Protein AF-A0A520PQU7-F1 (afdb_monomer_lite)

Secondary structure (DSSP, 8-state):
-HHHHHHHHHHHHHHHHHHTTTS-HHHHHHHHHHHHHHHHHHHT--GGGSTTTSTTSS-HHHHHHHHHHHHHHHHHHHHHHHHHHTT-

Foldseek 3Di:
DVVVVVVVVVVLVVLLCVLCVVDDPVVSVVVLVVLLVVCCVVVVHDSCPQCVNPPPPDDPVRNVVSSVVSSVVSNVVSVVVVVVVVVD

pLDDT: mean 84.55, std 12.09, range [48.78, 95.5]

Sequence (88 aa):
MKQSKIIKNEENHNNLVRLLQHQTPEERQEFLNSIDYILCDFLEFKLKDLPWCNLGKQSEKWDKLIRKVRLIVSRIHLELIKKERTLH

Radius of gyration: 14.23 Å; chains: 1; bounding box: 32×32×39 Å

Structure (mmCIF, N/CA/C/O backbone):
data_AF-A0A520PQU7-F1
#
_entry.id   AF-A0A520PQU7-F1
#
loop_
_atom_site.group_PDB
_atom_site.id
_atom_site.type_symbol
_atom_site.label_atom_id
_atom_site.label_alt_id
_atom_site.label_comp_id
_atom_site.label_asym_id
_atom_site.label_entity_id
_atom_site.label_seq_id
_atom_site.pdbx_PDB_ins_code
_atom_site.Cartn_x
_atom_site.Cartn_y
_atom_site.Cartn_z
_atom_site.occupancy
_atom_site.B_iso_or_equiv
_atom_site.auth_seq_id
_atom_site.auth_comp_id
_atom_site.auth_asym_id
_atom_site.auth_atom_id
_atom_site.pdbx_PDB_model_num
ATOM 1 N N . MET A 1 1 ? 1.634 16.579 19.554 1.00 50.56 1 MET A N 1
ATOM 2 C CA . MET A 1 1 ? 1.308 15.212 19.061 1.00 50.56 1 MET A CA 1
ATOM 3 C C . MET A 1 1 ? 0.862 15.141 17.594 1.00 50.56 1 MET A C 1
ATOM 5 O O . MET A 1 1 ? 1.195 14.158 16.951 1.00 50.56 1 MET A O 1
ATOM 9 N N . LYS A 1 2 ? 0.139 16.124 17.022 1.00 51.53 2 LYS A N 1
ATOM 10 C CA . LYS A 1 2 ? -0.260 16.088 15.591 1.00 51.53 2 LYS A CA 1
ATOM 11 C C . LYS A 1 2 ? 0.931 16.111 14.614 1.00 51.53 2 LYS A C 1
ATOM 13 O O . LYS A 1 2 ? 0.920 15.394 13.624 1.00 51.53 2 LYS A O 1
ATOM 18 N N . GLN A 1 3 ? 1.976 16.872 14.934 1.00 52.81 3 GLN A N 1
ATOM 19 C CA . GLN A 1 3 ? 3.139 17.085 14.061 1.00 52.81 3 GLN A CA 1
ATOM 20 C C . GLN A 1 3 ? 3.977 15.813 13.840 1.00 52.81 3 GLN A C 1
ATOM 22 O O . GLN A 1 3 ? 4.356 15.516 12.716 1.00 52.81 3 GLN A O 1
ATOM 27 N N . SER A 1 4 ? 4.175 14.988 14.874 1.00 58.62 4 SER A N 1
ATOM 28 C CA . SER A 1 4 ? 4.917 13.723 14.755 1.00 58.62 4 SER A CA 1
ATOM 29 C C . SER A 1 4 ? 4.184 12.652 13.937 1.00 58.62 4 SER A C 1
ATOM 31 O O . SER A 1 4 ? 4.831 11.804 13.327 1.00 58.62 4 SER A O 1
ATOM 33 N N . LYS A 1 5 ? 2.843 12.684 13.900 1.00 57.25 5 LYS A N 1
ATOM 34 C CA . LYS A 1 5 ? 2.033 11.814 13.030 1.00 57.25 5 LYS A CA 1
ATOM 35 C C . LYS A 1 5 ? 2.157 12.196 11.559 1.00 57.25 5 LYS A C 1
ATOM 37 O O . LYS A 1 5 ? 2.281 11.311 10.722 1.00 57.25 5 LYS A O 1
ATOM 42 N N . ILE A 1 6 ? 2.158 13.495 11.260 1.00 60.78 6 ILE A N 1
ATOM 43 C CA . ILE A 1 6 ? 2.315 14.008 9.891 1.00 60.78 6 ILE A CA 1
ATOM 44 C C . ILE A 1 6 ? 3.684 13.594 9.330 1.00 60.78 6 ILE A C 1
ATOM 46 O O . ILE A 1 6 ? 3.733 12.969 8.276 1.00 60.78 6 ILE A O 1
ATOM 50 N N . ILE A 1 7 ? 4.758 13.792 10.103 1.00 60.31 7 ILE A N 1
ATOM 51 C CA . ILE A 1 7 ? 6.134 13.434 9.707 1.00 60.31 7 ILE A CA 1
ATOM 52 C C . ILE A 1 7 ? 6.279 11.926 9.406 1.00 60.31 7 ILE A C 1
ATOM 54 O O . ILE A 1 7 ? 6.878 11.536 8.408 1.00 60.31 7 ILE A O 1
ATOM 58 N N . LYS A 1 8 ? 5.688 11.043 10.226 1.00 60.69 8 LYS A N 1
ATOM 59 C CA . LYS A 1 8 ? 5.725 9.583 9.982 1.00 60.69 8 LYS A CA 1
ATOM 60 C C . LYS A 1 8 ? 4.902 9.151 8.765 1.00 60.69 8 LYS A C 1
ATOM 62 O O . LYS A 1 8 ? 5.217 8.149 8.122 1.00 60.69 8 LYS A O 1
ATOM 67 N N . ASN A 1 9 ? 3.827 9.872 8.461 1.00 65.81 9 ASN A N 1
ATOM 68 C CA . ASN A 1 9 ? 3.012 9.594 7.282 1.00 65.81 9 ASN A CA 1
ATOM 69 C C . ASN A 1 9 ? 3.742 10.000 5.997 1.00 65.81 9 ASN A C 1
ATOM 71 O O . ASN A 1 9 ? 3.671 9.255 5.017 1.00 65.81 9 ASN A O 1
ATOM 75 N N . GLU A 1 10 ? 4.492 11.104 6.029 1.00 66.94 10 GLU A N 1
ATOM 76 C CA . GLU A 1 10 ? 5.399 11.501 4.945 1.00 66.94 10 GLU A CA 1
ATOM 77 C C . GLU A 1 10 ? 6.499 10.460 4.712 1.00 66.94 10 GLU A C 1
ATOM 79 O O . GLU A 1 10 ? 6.754 10.097 3.568 1.00 66.94 10 GLU A O 1
ATOM 84 N N . GLU A 1 11 ? 7.093 9.893 5.766 1.00 77.94 11 GLU A N 1
ATOM 85 C CA . GLU A 1 11 ? 8.114 8.842 5.629 1.00 77.94 11 GLU A CA 1
ATOM 86 C C . GLU A 1 11 ? 7.583 7.597 4.891 1.00 77.94 11 GLU A C 1
ATOM 88 O O . GLU A 1 11 ? 8.198 7.119 3.935 1.00 77.94 11 GLU A O 1
ATOM 93 N N . ASN A 1 12 ? 6.404 7.092 5.275 1.00 75.69 12 ASN A N 1
ATOM 94 C CA . ASN A 1 12 ? 5.785 5.941 4.606 1.00 75.69 12 ASN A CA 1
ATOM 95 C C . ASN A 1 12 ? 5.417 6.243 3.147 1.00 75.69 12 ASN A C 1
ATOM 97 O O . ASN A 1 12 ? 5.575 5.381 2.281 1.00 75.69 12 ASN A O 1
ATOM 101 N N . HIS A 1 13 ? 4.932 7.455 2.871 1.00 78.44 13 HIS A N 1
ATOM 102 C CA . HIS A 1 13 ? 4.623 7.887 1.512 1.00 78.44 13 HIS A CA 1
ATOM 103 C C . HIS A 1 13 ? 5.891 7.977 0.651 1.00 78.44 13 HIS A C 1
ATOM 105 O O . HIS A 1 13 ? 5.927 7.426 -0.447 1.00 78.44 13 HIS A O 1
ATOM 111 N N . ASN A 1 14 ? 6.963 8.567 1.178 1.00 84.25 14 ASN A N 1
ATOM 112 C CA . ASN A 1 14 ? 8.251 8.660 0.492 1.00 84.25 14 ASN A CA 1
ATOM 113 C C . ASN A 1 14 ? 8.851 7.275 0.211 1.00 84.25 14 ASN A C 1
ATOM 115 O O . ASN A 1 14 ? 9.416 7.047 -0.860 1.00 84.25 14 ASN A O 1
ATOM 119 N N . ASN A 1 15 ? 8.688 6.325 1.135 1.00 86.00 15 ASN A N 1
ATOM 120 C CA . ASN A 1 15 ? 9.102 4.940 0.920 1.00 86.00 15 ASN A CA 1
ATOM 121 C C . ASN A 1 15 ? 8.305 4.268 -0.210 1.00 86.00 15 ASN A C 1
ATOM 123 O O . ASN A 1 15 ? 8.908 3.605 -1.050 1.00 86.00 15 ASN A O 1
ATOM 127 N N . LEU A 1 16 ? 6.984 4.479 -0.286 1.00 86.62 16 LEU A N 1
ATOM 128 C CA . LEU A 1 16 ? 6.162 4.004 -1.411 1.00 86.62 16 LEU A CA 1
ATOM 129 C C . LEU A 1 16 ? 6.627 4.605 -2.742 1.00 86.62 16 LEU A C 1
ATOM 131 O O . LEU A 1 16 ? 6.842 3.869 -3.702 1.00 86.62 16 LEU A O 1
ATOM 135 N N . VAL A 1 17 ? 6.836 5.924 -2.786 1.00 84.06 17 VAL A N 1
ATOM 136 C CA . VAL A 1 17 ? 7.323 6.631 -3.982 1.00 84.06 17 VAL A CA 1
ATOM 137 C C . VAL A 1 17 ? 8.657 6.056 -4.458 1.00 84.06 17 VAL A C 1
ATOM 139 O O . VAL A 1 17 ? 8.823 5.814 -5.651 1.00 84.06 17 VAL A O 1
ATOM 142 N N . ARG A 1 18 ? 9.588 5.776 -3.537 1.00 88.00 18 ARG A N 1
ATOM 143 C CA . ARG A 1 18 ? 10.883 5.157 -3.860 1.00 88.00 18 ARG A CA 1
ATOM 144 C C . ARG A 1 18 ? 10.746 3.725 -4.371 1.00 88.00 18 ARG A C 1
ATOM 146 O O . ARG A 1 18 ? 11.432 3.360 -5.319 1.00 88.00 18 ARG A O 1
ATOM 153 N N . LEU A 1 19 ? 9.879 2.910 -3.768 1.00 89.44 19 LEU A N 1
ATOM 154 C CA . LEU A 1 19 ? 9.656 1.527 -4.212 1.00 89.44 19 LEU A CA 1
ATOM 155 C C . LEU A 1 19 ? 9.083 1.465 -5.631 1.00 89.44 19 LEU A C 1
ATOM 157 O O . LEU A 1 19 ? 9.446 0.581 -6.403 1.00 89.44 19 LEU A O 1
ATOM 161 N N . LEU A 1 20 ? 8.226 2.425 -5.973 1.00 89.50 20 LEU A N 1
ATOM 162 C CA . LEU A 1 20 ? 7.497 2.489 -7.239 1.00 89.50 20 LEU A CA 1
ATOM 163 C C . LEU A 1 20 ? 8.108 3.514 -8.212 1.00 89.50 20 LEU A C 1
ATOM 165 O O . LEU A 1 20 ? 7.448 3.969 -9.145 1.00 89.50 20 LEU A O 1
ATOM 169 N N . GLN A 1 21 ? 9.374 3.894 -8.007 1.00 90.12 21 GLN A N 1
ATOM 170 C CA . GLN A 1 21 ? 10.059 4.912 -8.817 1.00 90.12 21 GLN A CA 1
ATOM 171 C C . GLN A 1 21 ? 10.252 4.499 -10.283 1.00 90.12 21 GLN A C 1
ATOM 173 O O . GLN A 1 21 ? 10.434 5.351 -11.141 1.00 90.12 21 GLN A O 1
ATOM 178 N N . HIS A 1 22 ? 10.233 3.192 -10.559 1.00 87.25 22 HIS A N 1
ATOM 179 C CA . HIS A 1 22 ? 10.388 2.634 -11.904 1.00 87.25 22 HIS A CA 1
ATOM 180 C C . HIS A 1 22 ? 9.089 2.656 -12.719 1.00 87.25 22 HIS A C 1
ATOM 182 O O . HIS A 1 22 ? 9.119 2.287 -13.888 1.00 87.25 22 HIS A O 1
ATOM 188 N N . GLN A 1 23 ? 7.974 3.037 -12.091 1.00 89.50 23 GLN A N 1
ATOM 189 C CA . GLN A 1 23 ? 6.664 3.194 -12.714 1.00 89.50 23 GLN A CA 1
ATOM 190 C C . GLN A 1 23 ? 6.381 4.675 -12.969 1.00 89.50 23 GLN A C 1
ATOM 192 O O . GLN A 1 23 ? 6.785 5.541 -12.176 1.00 89.50 23 GLN A O 1
ATOM 197 N N . THR A 1 24 ? 5.635 4.946 -14.036 1.00 92.19 24 THR A N 1
ATOM 198 C CA . THR A 1 24 ? 5.013 6.251 -14.289 1.00 92.19 24 THR A CA 1
ATOM 199 C C . THR A 1 24 ? 4.038 6.624 -13.160 1.00 92.19 24 THR A C 1
ATOM 201 O O . THR A 1 24 ? 3.605 5.754 -12.392 1.00 92.19 24 THR A O 1
ATOM 204 N N . PRO A 1 25 ? 3.694 7.915 -12.998 1.00 90.94 25 PRO A N 1
ATOM 205 C CA . PRO A 1 25 ? 2.683 8.336 -12.030 1.00 90.94 25 PRO A CA 1
ATOM 206 C C . PRO A 1 25 ? 1.345 7.599 -12.187 1.00 90.94 25 PRO A C 1
ATOM 208 O O . PRO A 1 25 ? 0.748 7.211 -11.181 1.00 90.94 25 PRO A O 1
ATOM 211 N N . GLU A 1 26 ? 0.909 7.366 -13.423 1.00 93.44 26 GLU A N 1
ATOM 212 C CA . GLU A 1 26 ? -0.341 6.687 -13.764 1.00 93.44 26 GLU A CA 1
ATOM 213 C C . GLU A 1 26 ? -0.305 5.211 -13.347 1.00 93.44 26 GLU A C 1
ATOM 215 O O . GLU A 1 26 ? -1.138 4.782 -12.548 1.00 93.44 26 GLU A O 1
ATOM 220 N N . GLU A 1 27 ? 0.714 4.460 -13.777 1.00 92.31 27 GLU A N 1
ATOM 221 C CA . GLU A 1 27 ? 0.898 3.046 -13.403 1.00 92.31 27 GLU A CA 1
ATOM 222 C C . GLU A 1 27 ? 1.001 2.871 -11.884 1.00 92.31 27 GLU A C 1
ATOM 224 O O . GLU A 1 27 ? 0.469 1.923 -11.298 1.00 92.31 27 GLU A O 1
ATOM 229 N N . ARG A 1 28 ? 1.684 3.809 -11.217 1.00 92.75 28 ARG A N 1
ATOM 230 C CA . ARG A 1 28 ? 1.789 3.822 -9.759 1.00 92.75 28 ARG A CA 1
ATOM 231 C C . ARG A 1 28 ? 0.418 4.000 -9.118 1.00 92.75 28 ARG A C 1
ATOM 233 O O . ARG A 1 28 ? 0.106 3.297 -8.158 1.00 92.75 28 ARG A O 1
ATOM 240 N N . GLN A 1 29 ? -0.384 4.940 -9.612 1.00 92.25 29 GLN A N 1
ATOM 241 C CA . GLN A 1 29 ? -1.717 5.198 -9.081 1.00 92.25 29 GLN A CA 1
ATOM 242 C C . GLN A 1 29 ? -2.643 3.995 -9.295 1.00 92.25 29 GLN A C 1
ATOM 244 O O . GLN A 1 29 ? -3.347 3.610 -8.364 1.00 92.25 29 GLN A O 1
ATOM 249 N N . GLU A 1 30 ? -2.616 3.370 -10.471 1.00 94.50 30 GLU A N 1
ATOM 250 C CA . GLU A 1 30 ? -3.403 2.167 -10.772 1.00 94.50 30 GLU A CA 1
ATOM 251 C C . GLU A 1 30 ? -3.039 0.990 -9.860 1.00 94.50 30 GLU A C 1
ATOM 253 O O . GLU A 1 30 ? -3.918 0.343 -9.278 1.00 94.50 30 GLU A O 1
ATOM 258 N N . PHE A 1 31 ? -1.742 0.749 -9.662 1.00 93.62 31 PHE A N 1
ATOM 259 C CA . PHE A 1 31 ? -1.261 -0.298 -8.764 1.00 93.62 31 PHE A CA 1
ATOM 260 C C . PHE A 1 31 ? -1.677 -0.036 -7.311 1.00 93.62 31 PHE A C 1
ATOM 262 O O . PHE A 1 31 ? -2.213 -0.914 -6.632 1.00 93.62 31 PHE A O 1
ATOM 269 N N . LEU A 1 32 ? -1.479 1.193 -6.833 1.00 93.62 32 LEU A N 1
ATOM 270 C CA . LEU A 1 32 ? -1.865 1.586 -5.484 1.00 93.62 32 LEU A CA 1
ATOM 271 C C . LEU A 1 32 ? -3.383 1.507 -5.273 1.00 93.62 32 LEU A C 1
ATOM 273 O O . LEU A 1 32 ? -3.810 1.046 -4.218 1.00 93.62 32 LEU A O 1
ATOM 277 N N . ASN A 1 33 ? -4.189 1.892 -6.264 1.00 94.81 33 ASN A N 1
ATOM 278 C CA . ASN A 1 33 ? -5.643 1.732 -6.225 1.00 94.81 33 ASN A CA 1
ATOM 279 C C . ASN A 1 33 ? -6.040 0.253 -6.156 1.00 94.81 33 ASN A C 1
ATOM 281 O O . ASN A 1 33 ? -6.950 -0.096 -5.414 1.00 94.81 33 ASN A O 1
ATOM 285 N N . SER A 1 34 ? -5.343 -0.624 -6.879 1.00 95.06 34 SER A N 1
ATOM 286 C CA . SER A 1 34 ? -5.599 -2.069 -6.835 1.00 95.06 34 SER A CA 1
ATOM 287 C C . SER A 1 34 ? -5.385 -2.642 -5.431 1.00 95.06 34 SER A C 1
ATOM 289 O O . SER A 1 34 ? -6.218 -3.404 -4.942 1.00 95.06 34 SER A O 1
ATOM 291 N N . ILE A 1 35 ? -4.320 -2.218 -4.738 1.00 94.75 35 ILE A N 1
ATOM 292 C CA . ILE A 1 35 ? -4.103 -2.580 -3.327 1.00 94.75 35 ILE A CA 1
ATOM 293 C C . ILE A 1 35 ? -5.252 -2.062 -2.459 1.00 94.75 35 ILE A C 1
ATOM 295 O O . ILE A 1 35 ? -5.769 -2.794 -1.615 1.00 94.75 35 ILE A O 1
ATOM 299 N N . ASP A 1 36 ? -5.647 -0.806 -2.658 1.00 94.69 36 ASP A N 1
ATOM 300 C CA . ASP A 1 36 ? -6.704 -0.162 -1.882 1.00 94.69 36 ASP A CA 1
ATOM 301 C C . ASP A 1 36 ? -8.044 -0.897 -2.044 1.00 94.69 36 ASP A C 1
ATOM 303 O O . ASP A 1 36 ? -8.719 -1.150 -1.047 1.00 94.69 36 ASP A O 1
ATOM 307 N N . TYR A 1 37 ? -8.396 -1.304 -3.269 1.00 95.50 37 TYR A N 1
ATOM 308 C CA . TYR A 1 37 ? -9.606 -2.079 -3.546 1.00 95.50 37 TYR A CA 1
ATOM 309 C C . TYR A 1 37 ? -9.582 -3.453 -2.880 1.00 95.50 37 TYR A C 1
ATOM 311 O O . TYR A 1 37 ? -10.564 -3.815 -2.239 1.00 95.50 37 TYR A O 1
ATOM 319 N N . ILE A 1 38 ? -8.465 -4.184 -2.961 1.00 94.44 38 ILE A N 1
ATOM 320 C CA . ILE A 1 38 ? -8.321 -5.495 -2.307 1.00 94.44 38 ILE A CA 1
ATOM 321 C C . ILE A 1 38 ? -8.460 -5.363 -0.787 1.00 94.44 38 ILE A C 1
ATOM 323 O O . ILE A 1 38 ? -9.129 -6.171 -0.150 1.00 94.44 38 ILE A O 1
ATOM 327 N N . LEU A 1 39 ? -7.842 -4.338 -0.193 1.00 92.69 39 LEU A N 1
ATOM 328 C CA . LEU A 1 39 ? -7.962 -4.081 1.241 1.00 92.69 39 LEU A CA 1
ATOM 329 C C . LEU A 1 39 ? -9.399 -3.744 1.633 1.00 92.69 39 LEU A C 1
ATOM 331 O O . LEU A 1 39 ? -9.881 -4.246 2.645 1.00 92.69 39 LEU A O 1
ATOM 335 N N . CYS A 1 40 ? -10.071 -2.898 0.854 1.00 94.06 40 CYS A N 1
ATOM 336 C CA . CYS A 1 40 ? -11.466 -2.549 1.085 1.00 94.06 40 CYS A CA 1
ATOM 337 C C . CYS A 1 40 ? -12.386 -3.766 0.988 1.00 94.06 40 CYS A C 1
ATOM 339 O O . CYS A 1 40 ? -13.217 -3.947 1.871 1.00 94.06 40 CYS A O 1
ATOM 341 N N . ASP A 1 41 ? -12.210 -4.604 -0.029 1.00 94.75 41 ASP A N 1
ATOM 342 C CA . ASP A 1 41 ? -12.995 -5.824 -0.216 1.00 94.75 41 ASP A CA 1
ATOM 343 C C . ASP A 1 41 ? -12.783 -6.808 0.945 1.00 94.75 41 ASP A C 1
ATOM 345 O O . ASP A 1 41 ? -13.732 -7.181 1.630 1.00 94.75 41 ASP A O 1
ATOM 349 N N . PHE A 1 42 ? -11.525 -7.126 1.267 1.00 92.56 42 PHE A N 1
ATOM 350 C CA . PHE A 1 42 ? -11.186 -8.102 2.308 1.00 92.56 42 PHE A CA 1
ATOM 351 C C . PHE A 1 42 ? -11.606 -7.675 3.721 1.00 92.56 42 PHE A C 1
ATOM 353 O O . PHE A 1 42 ? -11.873 -8.513 4.580 1.00 92.56 42 PHE A O 1
ATOM 360 N N . LEU A 1 43 ? -11.609 -6.370 3.989 1.00 90.00 43 LEU A N 1
ATOM 361 C CA . LEU A 1 43 ? -11.952 -5.815 5.299 1.00 90.00 43 LEU A CA 1
ATOM 362 C C . LEU A 1 43 ? -13.411 -5.350 5.380 1.00 90.00 43 LEU A C 1
ATOM 364 O O . LEU A 1 43 ? -13.813 -4.865 6.433 1.00 90.00 43 LEU A O 1
ATOM 368 N N . GLU A 1 44 ? -14.179 -5.469 4.292 1.00 92.19 44 GLU A N 1
ATOM 369 C CA . GLU A 1 44 ? -15.540 -4.930 4.147 1.00 92.19 44 GLU A CA 1
ATOM 370 C C . GLU A 1 44 ? -15.621 -3.409 4.406 1.00 92.19 44 GLU A C 1
ATOM 372 O O . GLU A 1 44 ? -1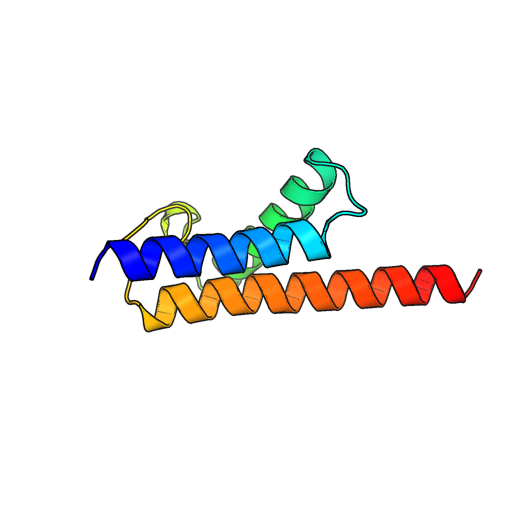6.568 -2.879 4.994 1.00 92.19 44 GLU A O 1
ATOM 377 N N . PHE A 1 45 ? -14.590 -2.675 3.984 1.00 89.06 45 PHE A N 1
ATOM 378 C CA . PHE A 1 45 ? -14.436 -1.236 4.204 1.00 89.06 45 PHE A CA 1
ATOM 379 C C . PHE A 1 45 ? -14.768 -0.434 2.948 1.00 89.06 45 PHE A C 1
ATOM 381 O O . PHE A 1 45 ? -14.526 -0.863 1.822 1.00 89.06 45 PHE A O 1
ATOM 388 N N . LYS A 1 46 ? -15.248 0.802 3.119 1.00 90.44 46 LYS A N 1
ATOM 389 C CA . LYS A 1 46 ? -15.361 1.746 1.998 1.00 90.44 46 LYS A CA 1
ATOM 390 C C . LYS A 1 46 ? -14.010 2.421 1.773 1.00 90.44 46 LYS A C 1
ATOM 392 O O . LYS A 1 46 ? -13.246 2.609 2.714 1.00 90.44 46 LYS A O 1
ATOM 397 N N . LEU A 1 47 ? -13.746 2.908 0.558 1.00 89.75 47 LEU A N 1
ATOM 398 C CA . LEU A 1 47 ? -12.522 3.676 0.260 1.00 89.75 47 LEU A CA 1
ATOM 399 C C . LEU A 1 47 ? -12.309 4.850 1.230 1.00 89.75 47 LEU A C 1
ATOM 401 O O . LEU A 1 47 ? -11.196 5.118 1.670 1.00 89.75 47 LEU A O 1
ATOM 405 N N . LYS A 1 48 ? -13.395 5.525 1.628 1.00 89.19 48 LYS A N 1
ATOM 406 C CA . LYS A 1 48 ? -13.354 6.621 2.609 1.00 89.19 48 LYS A CA 1
ATOM 407 C C . LYS A 1 48 ? -12.904 6.186 4.009 1.00 89.19 48 LYS A C 1
ATOM 409 O O . LYS A 1 48 ? -12.592 7.044 4.825 1.00 89.19 48 LYS A O 1
ATOM 414 N N . ASP A 1 49 ? -12.899 4.890 4.295 1.00 87.44 49 ASP A N 1
ATOM 415 C CA . ASP A 1 49 ? -12.438 4.318 5.557 1.00 87.44 49 ASP A CA 1
ATOM 416 C C . ASP A 1 49 ? -10.940 3.977 5.499 1.00 87.44 49 ASP A C 1
ATOM 418 O O . ASP A 1 49 ? -10.373 3.513 6.485 1.00 87.44 49 ASP A O 1
ATOM 422 N N . LEU A 1 50 ? -10.255 4.230 4.379 1.00 90.56 50 LEU A N 1
ATOM 423 C CA . LEU A 1 50 ? -8.808 4.077 4.304 1.00 90.56 50 LEU A CA 1
ATOM 424 C C . LEU A 1 50 ? -8.087 5.241 5.008 1.00 90.56 50 LEU A C 1
ATOM 426 O O . LEU A 1 50 ? -8.528 6.397 4.935 1.00 90.56 50 LEU A O 1
ATOM 430 N N . PRO A 1 51 ? -6.925 4.995 5.643 1.00 88.88 51 PRO A N 1
ATOM 431 C CA . PRO A 1 51 ? -6.287 6.009 6.480 1.00 88.88 51 PRO A CA 1
ATOM 432 C C . PRO A 1 51 ? -5.773 7.250 5.737 1.00 88.88 51 PRO A C 1
ATOM 434 O O . PRO A 1 51 ? -5.580 8.299 6.351 1.00 88.88 51 PRO A O 1
ATOM 437 N N . TRP A 1 52 ? -5.520 7.159 4.428 1.00 87.69 52 TRP A N 1
ATOM 438 C CA . TRP A 1 52 ? -5.150 8.307 3.583 1.00 87.69 52 TRP A CA 1
ATOM 439 C C . TRP A 1 52 ? -6.351 9.122 3.097 1.00 87.69 52 TRP A C 1
ATOM 441 O O . TRP A 1 52 ? -6.161 10.268 2.706 1.00 87.69 52 TRP A O 1
ATOM 451 N N . CYS A 1 53 ? -7.568 8.581 3.177 1.00 86.62 53 CYS A N 1
ATOM 452 C CA . CYS A 1 53 ? -8.800 9.296 2.839 1.00 86.62 53 CYS A CA 1
ATOM 453 C C . CYS A 1 53 ? -9.436 9.974 4.063 1.00 86.62 53 CYS A C 1
ATOM 455 O O . CYS A 1 53 ? -10.149 10.963 3.918 1.00 86.62 53 CYS A O 1
ATOM 457 N N . ASN A 1 54 ? -9.171 9.469 5.274 1.00 81.12 54 ASN A N 1
ATOM 458 C CA . ASN A 1 54 ? -9.810 9.939 6.503 1.00 81.12 54 ASN A CA 1
ATOM 459 C C . ASN A 1 54 ? -8.801 10.218 7.624 1.00 81.12 54 ASN A C 1
ATOM 461 O O . ASN A 1 54 ? -8.775 9.571 8.677 1.00 81.12 54 ASN A O 1
ATOM 465 N N . LEU A 1 55 ? -7.941 11.206 7.367 1.00 76.44 55 LEU A N 1
ATOM 466 C CA . LEU A 1 55 ? -6.845 11.586 8.252 1.00 76.44 55 LEU A CA 1
ATOM 467 C C . LEU A 1 55 ? -7.349 11.929 9.662 1.00 76.44 55 LEU A C 1
ATOM 469 O O . LEU A 1 55 ? -8.182 12.811 9.861 1.00 76.44 55 LEU A O 1
ATOM 473 N N . GLY A 1 56 ? -6.795 11.244 10.663 1.00 72.56 56 GLY A N 1
ATOM 474 C CA . GLY A 1 56 ? -7.011 11.560 12.076 1.00 72.56 56 GLY A CA 1
ATOM 475 C C . GLY A 1 56 ? -8.321 11.059 12.689 1.00 72.56 56 GLY A C 1
ATOM 476 O O . GLY A 1 56 ? -8.504 11.258 13.888 1.00 72.56 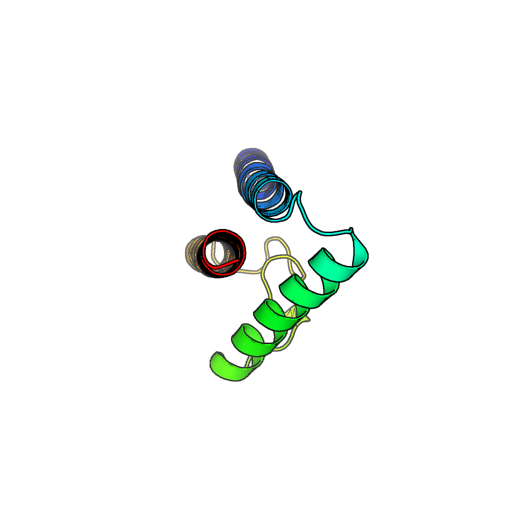56 GLY A O 1
ATOM 477 N N . LYS A 1 57 ? -9.199 10.384 11.932 1.00 78.81 57 LYS A N 1
ATOM 478 C CA . LYS A 1 57 ? -10.431 9.779 12.483 1.00 78.81 57 LYS A CA 1
ATOM 479 C C . LYS A 1 57 ? -10.287 8.309 12.879 1.00 78.81 57 LYS A C 1
ATOM 481 O O . LYS A 1 57 ? -11.226 7.732 13.414 1.00 78.81 57 LYS A O 1
ATOM 486 N N . GLN A 1 58 ? -9.130 7.702 12.623 1.00 82.38 58 GLN A N 1
ATOM 487 C CA . GLN A 1 58 ? -8.874 6.291 12.910 1.00 82.38 58 GLN A CA 1
ATOM 488 C C . GLN A 1 58 ? -7.829 6.098 14.005 1.00 82.38 58 GLN A C 1
ATOM 490 O O . GLN A 1 58 ? -7.020 6.986 14.292 1.00 82.38 58 GLN A O 1
ATOM 495 N N . SER A 1 59 ? -7.850 4.913 14.625 1.00 87.81 59 SER A N 1
ATOM 496 C CA . SER A 1 59 ? -6.858 4.566 15.639 1.00 87.81 59 SER A CA 1
ATOM 497 C C . SER A 1 59 ? -5.452 4.552 15.032 1.00 87.81 59 SER A C 1
ATOM 499 O O . SER A 1 59 ? -5.240 4.138 13.893 1.00 87.81 59 SER A O 1
ATOM 501 N N . GLU A 1 60 ? -4.459 4.981 15.808 1.00 86.00 60 GLU A N 1
ATOM 502 C CA . GLU A 1 60 ? -3.070 5.049 15.339 1.00 86.00 60 GLU A CA 1
ATOM 503 C C . GLU A 1 60 ? -2.501 3.677 14.965 1.00 86.00 60 GLU A C 1
ATOM 505 O O . GLU A 1 60 ? -1.727 3.558 14.016 1.00 86.00 60 GLU A O 1
ATOM 510 N N . LYS A 1 61 ? -2.898 2.631 15.700 1.00 87.69 61 LYS A N 1
ATOM 511 C CA . LYS A 1 61 ? -2.492 1.254 15.401 1.00 87.69 61 LYS A CA 1
ATOM 512 C C . LYS A 1 61 ? -3.023 0.811 14.039 1.00 87.69 61 LYS A C 1
ATOM 514 O O . LYS A 1 61 ? -2.272 0.211 13.277 1.00 87.69 61 LYS A O 1
ATOM 519 N N . TRP A 1 62 ? -4.277 1.144 13.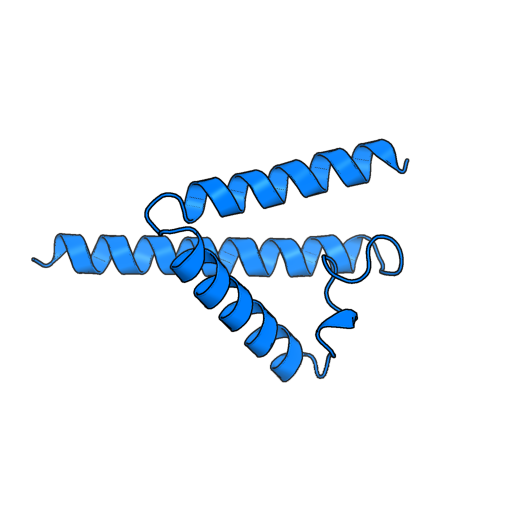737 1.00 87.56 62 TRP A N 1
ATOM 520 C CA . TRP A 1 62 ? -4.916 0.808 12.469 1.00 87.56 62 TRP A CA 1
ATOM 521 C C . TRP A 1 62 ? -4.286 1.546 11.282 1.00 87.56 62 TRP A C 1
ATOM 523 O O . TRP A 1 62 ? -3.867 0.909 10.319 1.00 87.56 62 TRP A O 1
ATOM 533 N N . ASP A 1 63 ? -4.117 2.868 11.396 1.00 89.56 63 ASP A N 1
ATOM 534 C CA . ASP A 1 63 ? -3.454 3.698 10.379 1.00 89.56 63 ASP A CA 1
ATOM 535 C C . ASP A 1 63 ? -2.057 3.145 10.037 1.00 89.56 63 ASP A C 1
ATOM 537 O O . ASP A 1 63 ? -1.714 2.889 8.879 1.00 89.56 63 ASP A O 1
ATOM 541 N N . LYS A 1 64 ? -1.270 2.839 11.077 1.00 89.00 64 LYS A N 1
ATOM 542 C CA . LYS A 1 64 ? 0.068 2.258 10.931 1.00 89.00 64 LYS A CA 1
ATOM 543 C C . LYS A 1 64 ? 0.046 0.870 10.288 1.00 89.00 64 LYS A C 1
ATOM 545 O O . LYS A 1 64 ? 0.939 0.574 9.495 1.00 89.00 64 LYS A O 1
ATOM 550 N N . LEU A 1 65 ? -0.912 0.015 10.645 1.00 91.38 65 LEU A N 1
ATOM 551 C CA . LEU A 1 65 ? -1.030 -1.334 10.091 1.00 91.38 65 LEU A CA 1
ATOM 552 C C . LEU A 1 65 ? -1.306 -1.277 8.587 1.00 91.38 65 LEU A C 1
ATOM 554 O O . LEU A 1 65 ? -0.537 -1.832 7.806 1.00 91.38 65 LEU A O 1
ATOM 558 N N . ILE A 1 66 ? -2.345 -0.551 8.177 1.00 91.69 66 ILE A N 1
ATOM 559 C CA . ILE A 1 66 ? -2.783 -0.514 6.778 1.00 91.69 66 ILE A CA 1
ATOM 560 C C . ILE A 1 66 ? -1.738 0.136 5.868 1.00 91.69 66 ILE A C 1
ATOM 562 O O . ILE A 1 66 ? -1.435 -0.393 4.797 1.00 91.69 66 ILE A O 1
ATOM 566 N N . ARG A 1 67 ? -1.079 1.215 6.312 1.00 91.50 67 ARG A N 1
ATOM 567 C CA . ARG A 1 67 ? 0.043 1.802 5.554 1.00 91.50 67 ARG A CA 1
ATOM 568 C C . ARG A 1 67 ? 1.218 0.836 5.394 1.00 91.50 67 ARG A C 1
ATOM 570 O O . ARG A 1 67 ? 1.844 0.814 4.336 1.00 91.50 67 ARG A O 1
ATOM 577 N N . LYS A 1 68 ? 1.515 0.025 6.416 1.00 91.81 68 LYS A N 1
ATOM 578 C CA . LYS A 1 68 ? 2.563 -1.002 6.334 1.00 91.81 68 LYS A CA 1
ATOM 579 C C . LYS A 1 68 ? 2.195 -2.132 5.384 1.00 91.81 68 LYS A C 1
ATOM 581 O O . LYS A 1 68 ? 3.065 -2.570 4.642 1.00 91.81 68 LYS A O 1
ATOM 586 N N . VAL A 1 69 ? 0.940 -2.578 5.371 1.00 93.44 69 VAL A N 1
ATOM 587 C CA . VAL A 1 69 ? 0.480 -3.588 4.405 1.00 93.44 69 VAL A CA 1
ATOM 588 C C . VAL A 1 69 ? 0.665 -3.072 2.977 1.00 93.44 69 VAL A C 1
ATOM 590 O O . VAL A 1 69 ? 1.284 -3.754 2.164 1.00 93.44 69 VAL A O 1
ATOM 593 N N . ARG A 1 70 ? 0.263 -1.823 2.700 1.00 93.06 70 ARG A N 1
ATOM 594 C CA . ARG A 1 70 ? 0.470 -1.179 1.389 1.00 93.06 70 ARG A CA 1
ATOM 595 C C . ARG A 1 70 ? 1.945 -1.159 0.963 1.00 93.06 70 ARG A C 1
ATOM 597 O O . ARG A 1 70 ? 2.266 -1.464 -0.185 1.00 93.06 70 ARG A O 1
ATOM 604 N N . LEU A 1 71 ? 2.849 -0.848 1.897 1.00 93.25 71 LEU A N 1
ATOM 605 C CA . LEU A 1 71 ? 4.303 -0.895 1.689 1.00 93.25 71 LEU A CA 1
ATOM 606 C C . LEU A 1 71 ? 4.823 -2.311 1.407 1.00 93.25 71 LEU A C 1
ATOM 608 O O . LEU A 1 71 ? 5.629 -2.490 0.497 1.00 93.25 71 LEU A O 1
ATOM 612 N N . ILE A 1 72 ? 4.375 -3.309 2.173 1.00 94.00 72 ILE A N 1
ATOM 613 C CA . ILE A 1 72 ? 4.791 -4.710 2.008 1.00 94.00 72 ILE A CA 1
ATOM 614 C C . ILE A 1 72 ? 4.390 -5.220 0.623 1.00 94.00 72 ILE A C 1
ATOM 616 O O . ILE A 1 72 ? 5.237 -5.754 -0.090 1.00 94.00 72 ILE A O 1
ATOM 620 N N . VAL A 1 73 ? 3.140 -4.996 0.210 1.00 94.50 73 VAL A N 1
ATOM 621 C CA . VAL A 1 73 ? 2.653 -5.419 -1.114 1.00 94.50 73 VAL A CA 1
ATOM 622 C C . VAL A 1 73 ? 3.438 -4.727 -2.231 1.00 94.50 73 VAL A C 1
ATOM 624 O O . VAL A 1 73 ? 3.866 -5.377 -3.181 1.00 94.50 73 VAL A O 1
ATOM 627 N N . SER A 1 74 ? 3.733 -3.435 -2.069 1.00 93.12 74 SER A N 1
ATOM 628 C CA . SER A 1 74 ? 4.566 -2.680 -3.014 1.00 93.12 74 SER A CA 1
ATOM 629 C C . SER A 1 74 ? 5.993 -3.230 -3.111 1.00 93.12 74 SER A C 1
ATOM 631 O O . SER A 1 74 ? 6.574 -3.269 -4.194 1.00 93.12 74 SER A O 1
ATOM 633 N N . ARG A 1 75 ? 6.570 -3.695 -1.994 1.00 94.06 75 ARG A N 1
ATOM 634 C CA . ARG A 1 75 ? 7.890 -4.333 -2.003 1.00 94.06 75 ARG A CA 1
ATOM 635 C C . ARG A 1 75 ? 7.860 -5.687 -2.708 1.00 94.06 75 ARG A C 1
ATOM 637 O O . ARG A 1 75 ? 8.763 -5.951 -3.492 1.00 94.06 75 ARG A O 1
ATOM 644 N N . ILE A 1 76 ? 6.844 -6.511 -2.449 1.00 93.62 76 ILE A N 1
ATOM 645 C CA . ILE A 1 76 ? 6.664 -7.809 -3.119 1.00 93.62 76 ILE A CA 1
ATOM 646 C C . ILE A 1 76 ? 6.573 -7.608 -4.636 1.00 93.62 76 ILE A C 1
ATOM 648 O O . ILE A 1 76 ? 7.297 -8.269 -5.375 1.00 93.62 76 ILE A O 1
ATOM 652 N N . HIS A 1 77 ? 5.761 -6.647 -5.087 1.00 91.69 77 HIS A N 1
ATOM 653 C CA . HIS A 1 77 ? 5.624 -6.295 -6.505 1.00 91.69 77 HIS A CA 1
ATOM 654 C C . HIS A 1 77 ? 6.964 -5.934 -7.157 1.00 91.69 77 HIS A C 1
ATOM 656 O O . HIS A 1 77 ? 7.307 -6.453 -8.217 1.0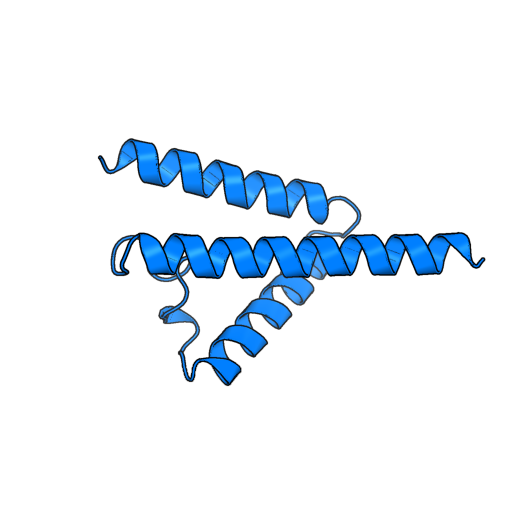0 91.69 77 HIS A O 1
ATOM 662 N N . LEU A 1 78 ? 7.777 -5.112 -6.487 1.00 91.31 78 LEU A N 1
ATOM 663 C CA . LEU A 1 78 ? 9.112 -4.763 -6.976 1.00 91.31 78 LEU A CA 1
ATOM 664 C C . LEU A 1 78 ? 10.026 -5.991 -7.122 1.00 91.31 78 LEU A C 1
ATOM 666 O O . LEU A 1 78 ? 10.764 -6.085 -8.102 1.00 91.31 78 LEU A O 1
ATOM 670 N N . GLU A 1 79 ? 10.014 -6.911 -6.154 1.00 91.44 79 GLU A N 1
ATOM 671 C CA . GLU A 1 79 ? 10.838 -8.125 -6.233 1.00 91.44 79 GLU A CA 1
ATOM 672 C C . GLU A 1 79 ? 10.362 -9.073 -7.349 1.00 91.44 79 GLU A C 1
ATOM 674 O O . GLU A 1 79 ? 11.196 -9.685 -8.018 1.00 91.44 79 GLU A O 1
ATOM 679 N N . LEU A 1 80 ? 9.052 -9.145 -7.615 1.00 90.19 80 LEU A N 1
ATOM 680 C CA . LEU A 1 80 ? 8.502 -9.902 -8.747 1.00 90.19 80 LEU A CA 1
ATOM 681 C C . LEU A 1 80 ? 8.974 -9.329 -10.090 1.00 90.19 80 LEU A C 1
ATOM 683 O O . LEU A 1 80 ? 9.540 -10.070 -10.893 1.00 90.19 80 LEU A O 1
ATOM 687 N N . ILE A 1 81 ? 8.865 -8.009 -10.284 1.00 87.56 81 ILE A N 1
ATOM 688 C CA . ILE A 1 81 ? 9.352 -7.330 -11.499 1.00 87.56 81 ILE A CA 1
ATOM 689 C C . ILE A 1 81 ? 10.850 -7.584 -11.7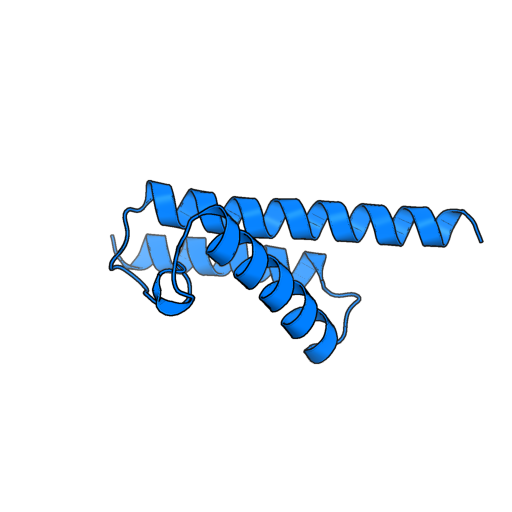15 1.00 87.56 81 ILE A C 1
ATOM 691 O O . ILE A 1 81 ? 11.302 -7.818 -12.837 1.00 87.56 81 ILE A O 1
ATOM 695 N N . LYS A 1 82 ? 11.657 -7.519 -10.648 1.00 87.19 82 LYS A N 1
ATOM 696 C CA . LYS A 1 82 ? 13.100 -7.787 -10.747 1.00 87.19 82 LYS A CA 1
ATOM 697 C C . LYS A 1 82 ? 13.381 -9.221 -11.182 1.00 87.19 82 LYS A C 1
ATOM 699 O O . LYS A 1 82 ? 14.257 -9.422 -12.017 1.00 87.19 82 LYS A O 1
ATOM 704 N N . LYS A 1 83 ? 12.647 -10.194 -10.634 1.00 85.06 83 LYS A N 1
ATOM 705 C CA . LYS A 1 83 ? 12.812 -11.610 -10.972 1.00 85.06 83 LYS A CA 1
ATOM 706 C C . LYS A 1 83 ? 12.475 -11.887 -12.437 1.00 85.06 83 LYS A C 1
ATOM 708 O O . LYS A 1 83 ? 13.230 -12.593 -13.100 1.00 85.06 83 LYS A O 1
ATOM 713 N N . GLU A 1 84 ? 11.391 -11.309 -12.948 1.00 78.75 84 GLU A N 1
ATOM 714 C CA . GLU A 1 84 ? 11.025 -11.413 -14.368 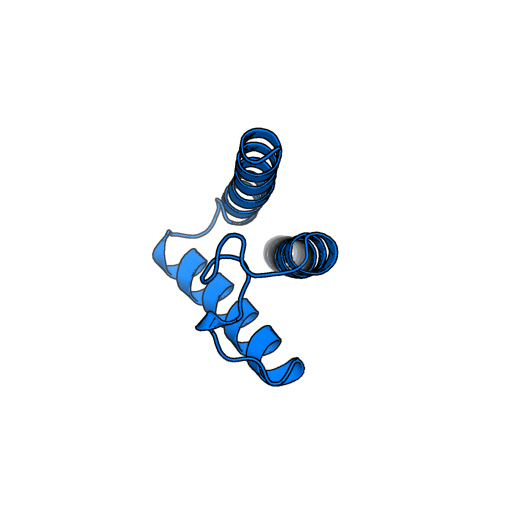1.00 78.75 84 GLU A CA 1
ATOM 715 C C . GLU A 1 84 ? 12.118 -10.832 -15.272 1.00 78.75 84 GLU A C 1
ATOM 717 O O . GLU A 1 84 ? 12.524 -11.467 -16.240 1.00 78.75 84 GLU A O 1
ATOM 722 N N . ARG A 1 85 ? 12.686 -9.677 -14.901 1.00 70.00 85 ARG A N 1
ATOM 723 C CA . ARG A 1 85 ? 13.790 -9.052 -15.648 1.00 70.00 85 ARG A CA 1
ATOM 724 C C . ARG A 1 85 ? 15.084 -9.864 -15.662 1.00 70.00 85 ARG A C 1
ATOM 726 O O . ARG A 1 85 ? 15.851 -9.715 -16.598 1.00 70.00 85 ARG A O 1
ATOM 733 N N . THR A 1 86 ? 15.349 -10.684 -14.645 1.00 70.12 86 THR A N 1
ATOM 734 C CA . THR A 1 86 ? 16.559 -11.530 -14.589 1.00 70.12 86 THR A CA 1
ATOM 735 C C . THR A 1 86 ? 16.452 -12.840 -15.371 1.00 70.12 86 THR A C 1
ATOM 737 O O . THR A 1 86 ? 17.446 -13.552 -15.477 1.00 70.12 86 THR A O 1
ATOM 740 N N . LEU A 1 87 ? 15.263 -13.194 -15.868 1.00 61.50 87 LEU A N 1
ATOM 741 C CA . LEU A 1 87 ? 15.025 -14.427 -16.631 1.00 61.50 87 LEU A CA 1
ATOM 742 C C . LEU A 1 87 ? 15.067 -14.216 -18.157 1.00 61.50 87 LEU A C 1
ATOM 744 O O . LEU A 1 87 ? 14.964 -15.194 -18.896 1.00 61.50 87 LEU A O 1
ATOM 748 N N . HIS A 1 88 ? 15.217 -12.968 -18.609 1.00 48.78 88 HIS A N 1
ATOM 749 C CA . HIS A 1 88 ? 15.389 -12.566 -20.007 1.00 48.78 88 HIS A CA 1
ATOM 750 C C . HIS A 1 88 ? 16.838 -12.168 -20.284 1.00 48.78 88 HIS A C 1
ATOM 752 O O . HIS A 1 88 ? 17.287 -12.416 -21.424 1.00 48.78 88 HIS A O 1
#